Protein AF-A0A7W1ULN4-F1 (afdb_monomer)

Mean predicted aligned error: 7.23 Å

Secondary structure (DSSP, 8-state):
-----SHHHHHHHHHHHHHHHHHHHHHTT-HHHHHHHHHHHHHHHHHHHHHHHHHT---HHHHHHHHHHHHHHHHHHHHHHHHH-HHHHHHHHHHHHHHHHHHHHHHHHHHHHHSS------HHHHHHHHHHHHHHHHHHHHS---HHHHHHHHHHHHHHHHHHH-

Foldseek 3Di:
DPDPPDPLLVLLVVLVVLLVVLVVCLVVLPLQVSLVSLVVNVVSNVVSVVVCVVVVDDDPVSVVSSVVSVVSSVVVLVVSCCVNQVVVCVVCVVLVVVLVVLVVVLQVLCCVVPVDVDPLVDPLQVVLVVLVSVQSSCCSNVVDDDVVSVVVSSVSNVVSSVVSND

Nearest PDB structures (foldseek):
  7drk-assembly1_B  TM=6.913E-01  e=2.033E-03  Staphylococcus aureus subsp. aureus N315
  4o6m-assembly1_A  TM=5.499E-01  e=1.006E-01  Archaeoglobus fulgidus DSM 4304

Sequence (166 aa):
MPSLRSTADRLTALRLALLPVLWVLALLRLPVYLGIGVAIAGLTDMLDGYLARRSRQSTPFGSHFDSIADHLLSASMVIWLFWLRPHFFREQWPLLLLWAGIALSVLLVGWIKFRRFGDLHLYSAKAAAILGNLFGISLLIFGTYSPPVFYAVLAFCFVAAAETLI

Solvent-accessible surface area (backbone atoms only — not comparable to full-atom values): 9162 Å² total; per-residue (Å²): 130,91,74,83,79,40,76,42,44,55,50,46,50,45,46,56,61,44,47,61,55,44,50,50,31,53,74,70,68,35,43,45,64,30,21,52,50,51,50,52,48,52,53,50,49,57,50,31,60,51,50,37,68,75,62,76,57,75,50,78,66,46,58,53,55,41,53,51,46,50,53,51,51,55,54,47,50,55,53,48,42,53,70,79,41,44,65,62,47,70,75,42,43,71,60,53,48,52,49,52,53,49,56,50,49,50,53,50,50,38,42,71,76,59,77,38,93,58,81,72,82,46,69,52,46,54,51,31,51,51,51,50,50,54,50,50,33,45,36,37,48,68,70,55,80,56,68,72,58,52,52,53,51,50,51,47,38,50,53,25,52,52,66,72,71,109

Radius of gyration: 16.81 Å; Cα contacts (8 Å, |Δi|>4): 117; chains: 1; bounding box: 47×25×41 Å

pLDDT: mean 81.5, std 14.62, range [36.78, 96.38]

Structure (mmCIF, N/CA/C/O backbone):
data_AF-A0A7W1ULN4-F1
#
_entry.id   AF-A0A7W1ULN4-F1
#
loop_
_atom_site.group_PDB
_atom_site.id
_atom_site.type_symbol
_atom_site.label_atom_id
_atom_site.label_alt_id
_atom_site.label_comp_id
_atom_site.label_asym_id
_atom_site.label_entity_id
_atom_site.label_seq_id
_atom_site.pdbx_PDB_ins_code
_atom_site.Cartn_x
_atom_site.Cartn_y
_atom_site.Cartn_z
_atom_site.occupancy
_atom_site.B_iso_or_equiv
_atom_site.auth_seq_id
_atom_site.auth_comp_id
_atom_site.auth_asym_id
_atom_site.auth_atom_id
_atom_site.pdbx_PDB_model_num
ATOM 1 N N . MET A 1 1 ? -29.424 -13.889 12.994 1.00 36.78 1 MET A N 1
ATOM 2 C CA . MET A 1 1 ? -29.025 -13.440 11.641 1.00 36.78 1 MET A CA 1
ATOM 3 C C . MET A 1 1 ? -28.469 -12.028 11.776 1.00 36.78 1 MET A C 1
ATOM 5 O O . MET A 1 1 ? -29.249 -11.159 12.153 1.00 36.78 1 MET A O 1
ATOM 9 N N . PRO A 1 2 ? -27.157 -11.781 11.605 1.00 43.50 2 PRO A N 1
ATOM 10 C CA . PRO A 1 2 ? -26.623 -10.436 11.769 1.00 43.50 2 PRO A CA 1
ATOM 11 C C . PRO A 1 2 ? -27.064 -9.602 10.566 1.00 43.50 2 PRO A C 1
ATOM 13 O O . PRO A 1 2 ? -26.693 -9.872 9.428 1.00 43.50 2 PRO A O 1
ATOM 16 N N . SER A 1 3 ? -27.956 -8.646 10.808 1.00 42.03 3 SER A N 1
ATOM 17 C CA . SER A 1 3 ? -28.529 -7.802 9.768 1.00 42.03 3 SER A CA 1
ATOM 18 C C . SER A 1 3 ? -27.529 -6.721 9.353 1.00 42.03 3 SER A C 1
ATOM 20 O O . SER A 1 3 ? -27.211 -5.859 10.172 1.00 42.03 3 SER A O 1
ATOM 22 N N . LEU A 1 4 ? -27.090 -6.746 8.091 1.00 50.22 4 LEU A N 1
ATOM 23 C CA . LEU A 1 4 ? -26.360 -5.666 7.412 1.00 50.22 4 LEU A CA 1
ATOM 24 C C . LEU A 1 4 ? -27.250 -4.409 7.368 1.00 50.22 4 LEU A C 1
ATOM 26 O O . LEU A 1 4 ? -28.029 -4.231 6.433 1.00 50.22 4 LEU A O 1
ATOM 30 N N . ARG A 1 5 ? -27.234 -3.582 8.418 1.00 53.38 5 ARG A N 1
ATOM 31 C CA . ARG A 1 5 ? -28.126 -2.411 8.529 1.00 53.38 5 ARG A CA 1
ATOM 32 C C . ARG A 1 5 ? -27.434 -1.090 8.202 1.00 53.38 5 ARG A C 1
ATOM 34 O O . ARG A 1 5 ? -28.133 -0.162 7.804 1.00 53.38 5 ARG A O 1
ATOM 41 N N . SER A 1 6 ? -26.107 -0.990 8.303 1.00 60.91 6 SER A N 1
ATOM 42 C CA . SER A 1 6 ? -25.394 0.256 7.994 1.00 60.91 6 SER A CA 1
ATOM 43 C C . SER A 1 6 ? -24.874 0.292 6.548 1.00 60.91 6 SER A C 1
ATOM 45 O O . SER A 1 6 ? -24.661 -0.733 5.898 1.00 60.91 6 SER A O 1
ATOM 47 N N . THR A 1 7 ? -24.706 1.492 5.990 1.00 60.06 7 THR A N 1
ATOM 48 C CA . THR A 1 7 ? -24.043 1.695 4.688 1.00 60.06 7 THR A CA 1
ATOM 49 C C . THR A 1 7 ? -22.578 1.264 4.712 1.00 60.06 7 THR A C 1
ATOM 51 O O . THR A 1 7 ? -22.119 0.721 3.715 1.00 60.06 7 THR A O 1
ATOM 54 N N . ALA A 1 8 ? -21.900 1.416 5.854 1.00 59.62 8 ALA A N 1
ATOM 55 C CA . ALA A 1 8 ? -20.521 0.976 6.052 1.00 59.62 8 ALA A CA 1
ATOM 56 C C . ALA A 1 8 ? -20.388 -0.553 5.945 1.00 59.62 8 ALA A C 1
ATOM 58 O O . ALA A 1 8 ? -19.562 -1.041 5.187 1.00 59.62 8 ALA A O 1
ATOM 59 N N . ASP A 1 9 ? -21.288 -1.320 6.576 1.00 64.81 9 ASP A N 1
ATOM 60 C CA . ASP A 1 9 ? -21.234 -2.793 6.517 1.00 64.81 9 ASP A CA 1
ATOM 61 C C . ASP A 1 9 ? -21.353 -3.328 5.075 1.00 64.81 9 ASP A C 1
ATOM 63 O O . ASP A 1 9 ? -20.759 -4.347 4.722 1.00 64.81 9 ASP A O 1
ATOM 67 N N . ARG A 1 10 ? -22.123 -2.641 4.218 1.00 64.31 10 ARG A N 1
ATOM 68 C CA . ARG A 1 10 ? -22.297 -3.017 2.804 1.00 64.31 10 ARG A CA 1
ATOM 69 C C . ARG A 1 10 ? -21.056 -2.739 1.962 1.00 64.31 10 ARG A C 1
ATOM 71 O O . ARG A 1 10 ? -20.801 -3.473 1.011 1.00 64.31 10 ARG A O 1
ATOM 78 N N . LEU A 1 11 ? -20.295 -1.709 2.303 1.00 64.88 11 LEU A N 1
ATOM 79 C CA . LEU A 1 11 ? -19.107 -1.300 1.562 1.00 64.88 11 LEU A CA 1
ATOM 80 C C . LEU A 1 11 ? -17.851 -2.043 2.054 1.00 64.88 11 LEU A C 1
ATOM 82 O O . LEU A 1 11 ? -17.054 -2.483 1.224 1.00 64.88 11 LEU A O 1
ATOM 86 N N . THR A 1 12 ? -17.759 -2.391 3.343 1.00 68.12 12 THR A N 1
ATOM 87 C CA . THR A 1 12 ? -16.803 -3.400 3.838 1.00 68.12 12 THR A CA 1
ATOM 88 C C . THR A 1 12 ? -17.050 -4.768 3.184 1.00 68.12 12 THR A C 1
ATOM 90 O O . THR A 1 12 ? -16.113 -5.417 2.714 1.00 68.12 12 THR A O 1
ATOM 93 N N . ALA A 1 13 ? -18.313 -5.204 3.070 1.00 69.69 13 ALA A N 1
ATOM 94 C CA . ALA A 1 13 ? -18.659 -6.434 2.349 1.00 69.69 13 ALA A CA 1
ATOM 95 C C . ALA A 1 13 ? -18.291 -6.357 0.857 1.00 69.69 13 ALA A C 1
ATOM 97 O O . ALA A 1 13 ? -17.800 -7.337 0.294 1.00 69.69 13 ALA A O 1
ATOM 98 N N . LEU A 1 14 ? -18.464 -5.189 0.230 1.00 74.56 14 LEU A N 1
ATOM 99 C CA . LEU A 1 14 ? -18.006 -4.944 -1.136 1.00 74.56 14 LEU A CA 1
ATOM 100 C C . LEU A 1 14 ? -16.481 -5.062 -1.244 1.00 74.56 14 LEU A C 1
ATOM 102 O O . LEU A 1 14 ? -16.002 -5.684 -2.183 1.00 74.56 14 LEU A O 1
ATOM 106 N N . ARG A 1 15 ? -15.707 -4.536 -0.287 1.00 74.00 15 ARG A N 1
ATOM 107 C CA . ARG A 1 15 ? -14.237 -4.643 -0.279 1.00 74.00 15 ARG A CA 1
ATOM 108 C C . ARG A 1 15 ? -13.769 -6.090 -0.155 1.00 74.00 15 ARG A C 1
ATOM 110 O O . ARG A 1 15 ? -12.893 -6.520 -0.902 1.00 74.00 15 ARG A O 1
ATOM 117 N N . LEU A 1 16 ? -14.405 -6.859 0.726 1.00 77.31 16 LEU A N 1
ATOM 118 C CA . LEU A 1 16 ? -14.176 -8.300 0.845 1.00 77.31 16 LEU A CA 1
ATOM 119 C C . LEU A 1 16 ? -14.537 -9.048 -0.445 1.00 77.31 16 LEU A C 1
ATOM 121 O O . LEU A 1 16 ? -13.808 -9.955 -0.834 1.00 77.31 16 LEU A O 1
ATOM 125 N N . ALA A 1 17 ? -15.608 -8.653 -1.135 1.00 80.56 17 ALA A N 1
ATOM 126 C CA . ALA A 1 17 ? -15.985 -9.225 -2.428 1.00 80.56 17 ALA A CA 1
ATOM 127 C C . ALA A 1 17 ? -15.055 -8.789 -3.578 1.00 80.56 17 ALA A C 1
ATOM 129 O O . ALA A 1 17 ? -14.822 -9.559 -4.510 1.00 80.56 17 ALA A O 1
ATOM 130 N N . LEU A 1 18 ? -14.494 -7.578 -3.511 1.00 84.38 18 LEU A N 1
ATOM 131 C CA . LEU A 1 18 ? -13.514 -7.063 -4.468 1.00 84.38 18 LEU A CA 1
ATOM 132 C C . LEU A 1 18 ? -12.167 -7.770 -4.327 1.00 84.38 18 LEU A C 1
ATOM 134 O O . LEU A 1 18 ? -11.489 -7.973 -5.329 1.00 84.38 18 LEU A O 1
ATOM 138 N N . LEU A 1 19 ? -11.776 -8.181 -3.120 1.00 88.62 19 LEU A N 1
ATOM 139 C CA . LEU A 1 19 ? -10.468 -8.787 -2.872 1.00 88.62 19 LEU A CA 1
ATOM 140 C C . LEU A 1 19 ? -10.190 -10.028 -3.760 1.00 88.62 19 LEU A C 1
ATOM 142 O O . LEU A 1 19 ? -9.137 -10.047 -4.402 1.00 88.62 19 LEU A O 1
ATOM 146 N N . PRO A 1 20 ? -11.098 -11.019 -3.910 1.00 90.44 20 PRO A N 1
ATOM 147 C CA . PRO A 1 20 ? -10.947 -12.098 -4.891 1.00 90.44 20 PRO A CA 1
ATOM 148 C C . PRO A 1 20 ? -10.785 -11.611 -6.335 1.00 90.44 20 PRO A C 1
ATOM 150 O O . PRO A 1 20 ? -9.964 -12.150 -7.074 1.00 90.44 20 PRO A O 1
ATOM 153 N N . VAL A 1 21 ? -11.530 -10.579 -6.741 1.00 91.75 21 VAL A N 1
ATOM 154 C CA . VAL A 1 21 ? -11.434 -10.002 -8.093 1.00 91.75 21 VAL A CA 1
ATOM 155 C C . VAL A 1 21 ? -10.047 -9.398 -8.316 1.00 91.75 21 VAL A C 1
ATOM 157 O O . VAL A 1 21 ? -9.429 -9.643 -9.350 1.00 91.75 21 VAL A O 1
ATOM 160 N N . LEU A 1 22 ? -9.514 -8.673 -7.329 1.00 94.00 22 LEU A N 1
ATOM 161 C CA . LEU A 1 22 ? -8.153 -8.133 -7.371 1.00 94.00 22 LEU A CA 1
ATOM 162 C C . LEU A 1 22 ? -7.111 -9.256 -7.473 1.00 94.00 22 LEU A C 1
ATOM 164 O O . LEU A 1 22 ? -6.188 -9.170 -8.280 1.00 94.00 22 LEU A O 1
ATOM 168 N N . TRP A 1 23 ? -7.291 -10.355 -6.739 1.00 95.25 23 TRP A N 1
ATOM 169 C CA . TRP A 1 23 ? -6.434 -11.534 -6.875 1.00 95.25 23 TRP A CA 1
ATOM 170 C C . TRP A 1 23 ? -6.489 -12.149 -8.275 1.00 95.25 23 TRP A C 1
ATOM 172 O O . TRP A 1 23 ? -5.442 -12.493 -8.818 1.00 95.25 23 TRP A O 1
ATOM 182 N N . VAL A 1 24 ? -7.664 -12.233 -8.902 1.00 95.75 24 VAL A N 1
ATOM 183 C CA . VAL A 1 24 ? -7.782 -12.682 -10.299 1.00 95.75 24 VAL A CA 1
ATOM 184 C C . VAL A 1 24 ? -7.011 -11.750 -11.238 1.00 95.75 24 VAL A C 1
ATOM 186 O O . VAL A 1 24 ? -6.251 -12.234 -12.074 1.00 95.75 24 VAL A O 1
ATOM 189 N N . LEU A 1 25 ? -7.117 -10.427 -11.076 1.00 95.38 25 LEU A N 1
ATOM 190 C CA . LEU A 1 25 ? -6.332 -9.469 -11.871 1.00 95.38 25 LEU A CA 1
ATOM 191 C C . LEU A 1 25 ? -4.819 -9.652 -11.672 1.00 95.38 25 LEU A C 1
ATOM 193 O O . LEU A 1 25 ? -4.053 -9.568 -12.636 1.00 95.38 25 LEU A O 1
ATOM 197 N N . ALA A 1 26 ? -4.386 -9.939 -10.443 1.00 95.69 26 ALA A N 1
ATOM 198 C CA . ALA A 1 26 ? -2.992 -10.244 -10.142 1.00 95.69 26 ALA A CA 1
ATOM 199 C C . ALA A 1 26 ? -2.528 -11.543 -10.825 1.00 95.69 26 ALA A C 1
ATOM 201 O O . ALA A 1 26 ? -1.469 -11.554 -11.455 1.00 95.69 26 ALA A O 1
ATOM 202 N N . LEU A 1 27 ? -3.335 -12.611 -10.769 1.00 95.44 27 LEU A N 1
ATOM 203 C CA . LEU A 1 27 ? -3.064 -13.896 -11.431 1.00 95.44 27 LEU A CA 1
ATOM 204 C C . LEU A 1 27 ? -2.981 -13.751 -12.958 1.00 95.44 27 LEU A C 1
ATOM 206 O O . LEU A 1 27 ? -2.109 -14.348 -13.588 1.00 95.44 27 LEU A O 1
ATOM 210 N N . LEU A 1 28 ? -3.834 -12.908 -13.545 1.00 96.38 28 LEU A N 1
ATOM 211 C CA . LEU A 1 28 ? -3.815 -12.564 -14.971 1.00 96.38 28 LEU A CA 1
ATOM 212 C C . LEU A 1 28 ? -2.666 -11.613 -15.354 1.00 96.38 28 LEU A C 1
ATOM 214 O O . LEU A 1 28 ? -2.535 -11.253 -16.521 1.0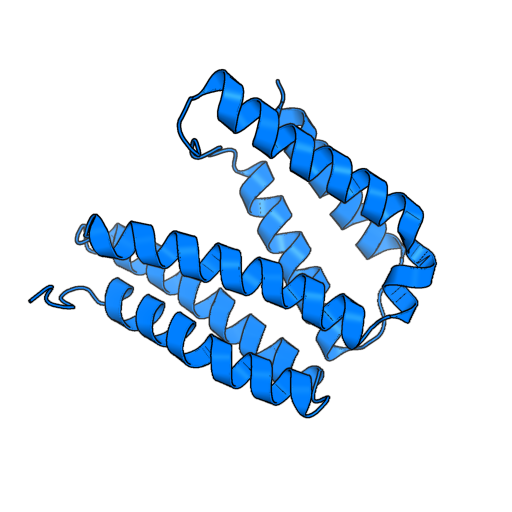0 96.38 28 LEU A O 1
ATOM 218 N N . ARG A 1 29 ? -1.826 -11.206 -14.392 1.00 94.75 29 ARG A N 1
ATOM 219 C CA . ARG A 1 29 ? -0.717 -10.256 -14.571 1.00 94.75 29 ARG A CA 1
ATOM 220 C C . ARG A 1 29 ? -1.157 -8.937 -15.205 1.00 94.75 29 ARG A C 1
ATOM 222 O O . ARG A 1 29 ? -0.490 -8.407 -16.092 1.00 94.75 29 ARG A O 1
ATOM 229 N N . LEU A 1 30 ? -2.254 -8.379 -14.697 1.00 95.62 30 LEU A N 1
ATOM 230 C CA . LEU A 1 30 ? -2.830 -7.098 -15.111 1.00 95.62 30 LEU A CA 1
ATOM 231 C C . LEU A 1 30 ? -2.573 -6.000 -14.052 1.00 95.62 30 LEU A C 1
ATOM 233 O O . LEU A 1 30 ? -3.511 -5.536 -13.402 1.00 95.62 30 LEU A O 1
ATOM 237 N N . PRO A 1 31 ? -1.314 -5.552 -13.852 1.00 94.56 31 PRO A N 1
ATOM 238 C CA . PRO A 1 31 ? -0.927 -4.705 -12.720 1.00 94.56 31 PRO A CA 1
ATOM 239 C C . PRO A 1 31 ? -1.555 -3.305 -12.744 1.00 94.56 31 PRO A C 1
ATOM 241 O O . PRO A 1 31 ? -1.813 -2.740 -11.687 1.00 94.56 31 PRO A O 1
ATOM 244 N N . VAL A 1 32 ? -1.842 -2.755 -13.930 1.00 95.38 32 VAL A N 1
ATOM 245 C CA . VAL A 1 32 ? -2.497 -1.442 -14.069 1.00 95.38 32 VAL A CA 1
ATOM 246 C C . VAL A 1 32 ? -3.931 -1.502 -13.545 1.00 95.38 32 VAL A C 1
ATOM 248 O O . VAL A 1 32 ? -4.309 -0.715 -12.681 1.00 95.38 32 VAL A O 1
ATOM 251 N N . TYR A 1 33 ? -4.712 -2.477 -14.018 1.00 95.44 33 TYR A N 1
ATOM 252 C CA . TYR A 1 33 ? -6.089 -2.691 -13.570 1.00 95.44 33 TYR A CA 1
ATOM 253 C C . TYR A 1 33 ? -6.150 -3.063 -12.0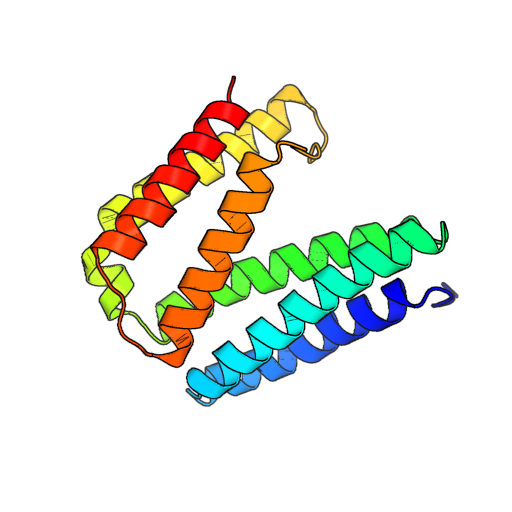89 1.00 95.44 33 TYR A C 1
ATOM 255 O O . TYR A 1 33 ? -7.032 -2.590 -11.377 1.00 95.44 33 TYR A O 1
ATOM 263 N N . LEU A 1 34 ? -5.182 -3.851 -11.614 1.00 95.38 34 LEU A N 1
ATOM 264 C CA . LEU A 1 34 ? -5.022 -4.146 -10.196 1.00 95.38 34 LEU A CA 1
ATOM 265 C C . LEU A 1 34 ? -4.803 -2.866 -9.381 1.00 95.38 34 LEU A C 1
ATOM 267 O O . LEU A 1 34 ? -5.524 -2.635 -8.418 1.00 95.38 34 LEU A O 1
ATOM 271 N N . GLY A 1 35 ? -3.859 -2.010 -9.784 1.00 94.00 35 GLY A N 1
ATOM 272 C CA . GLY A 1 35 ?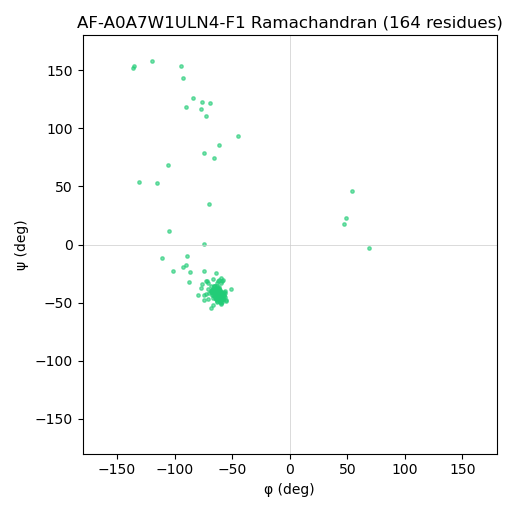 -3.580 -0.747 -9.099 1.00 94.00 35 GLY A CA 1
ATOM 273 C C . GLY A 1 35 ? -4.794 0.185 -9.054 1.00 94.00 35 GLY A C 1
ATOM 274 O O . GLY A 1 35 ? -5.100 0.736 -7.999 1.00 94.00 35 GLY A O 1
ATOM 275 N N . ILE A 1 36 ? -5.540 0.298 -10.159 1.00 94.00 36 ILE A N 1
ATOM 276 C CA . ILE A 1 36 ? -6.804 1.053 -10.211 1.00 94.00 36 ILE A CA 1
ATOM 277 C C . ILE A 1 36 ? -7.841 0.442 -9.260 1.00 94.00 36 ILE A C 1
ATOM 279 O O . ILE A 1 36 ? -8.475 1.163 -8.493 1.00 94.00 36 ILE A O 1
ATOM 283 N N . GLY A 1 37 ? -7.999 -0.883 -9.272 1.00 92.75 37 GLY A N 1
ATOM 284 C CA . GLY A 1 37 ? -8.936 -1.582 -8.395 1.00 92.75 37 GLY A CA 1
ATOM 285 C C . GLY A 1 37 ? -8.614 -1.386 -6.912 1.00 92.75 37 GLY A C 1
ATOM 286 O O . GLY A 1 37 ? -9.517 -1.132 -6.116 1.00 92.75 37 GLY A O 1
ATOM 287 N N . VAL A 1 38 ? -7.331 -1.421 -6.541 1.00 92.25 38 VAL A N 1
ATOM 288 C CA . VAL A 1 38 ? -6.890 -1.140 -5.168 1.00 92.25 38 VAL A CA 1
ATOM 289 C C . VAL A 1 38 ? -7.125 0.322 -4.792 1.00 92.25 38 VAL A C 1
ATOM 291 O O . VAL A 1 38 ? -7.577 0.595 -3.682 1.00 92.25 38 VAL A O 1
ATOM 294 N N . ALA A 1 39 ? -6.892 1.263 -5.711 1.00 91.69 39 ALA A N 1
ATOM 295 C CA . ALA A 1 39 ? -7.199 2.672 -5.481 1.00 91.69 39 ALA A CA 1
ATOM 296 C C . ALA A 1 39 ? -8.697 2.891 -5.215 1.00 91.69 39 ALA A C 1
ATOM 298 O O . ALA A 1 39 ? -9.057 3.573 -4.258 1.00 91.69 39 ALA A O 1
ATOM 299 N N . ILE A 1 40 ? -9.573 2.265 -6.006 1.00 89.38 40 ILE A N 1
ATOM 300 C CA . ILE A 1 40 ? -11.029 2.323 -5.804 1.00 89.38 40 ILE A CA 1
ATOM 301 C C . ILE A 1 40 ? -11.415 1.709 -4.452 1.00 89.38 40 ILE A C 1
ATOM 303 O O . ILE A 1 40 ? -12.213 2.297 -3.720 1.00 89.38 40 ILE A O 1
ATOM 307 N N . ALA A 1 41 ? -10.830 0.563 -4.090 1.00 86.38 41 ALA A N 1
ATOM 308 C CA . ALA A 1 41 ? -11.079 -0.084 -2.803 1.00 86.38 41 ALA A CA 1
ATOM 309 C C . ALA A 1 41 ? -10.686 0.818 -1.618 1.00 86.38 41 ALA A C 1
ATOM 311 O O . ALA A 1 41 ? -11.474 0.973 -0.687 1.00 86.38 41 ALA A O 1
ATOM 312 N N . GLY A 1 42 ? -9.518 1.467 -1.684 1.00 83.25 42 GLY A N 1
ATOM 313 C CA . GLY A 1 42 ? -9.055 2.404 -0.656 1.00 83.25 42 GLY A CA 1
ATOM 314 C C . GLY A 1 42 ? -9.886 3.689 -0.580 1.00 83.25 42 GLY A C 1
ATOM 315 O O . GLY A 1 42 ? -10.193 4.163 0.508 1.00 83.25 42 GLY A O 1
ATOM 316 N N . LEU A 1 43 ? -10.320 4.240 -1.718 1.00 83.25 43 LEU A N 1
ATOM 317 C CA . LEU A 1 43 ? -11.218 5.403 -1.730 1.00 83.25 43 LEU A CA 1
ATOM 318 C C . LEU A 1 43 ? -12.583 5.079 -1.115 1.00 83.25 43 LEU A C 1
ATOM 320 O O . LEU A 1 43 ? -13.154 5.910 -0.410 1.00 83.25 43 LEU A O 1
ATOM 324 N N . THR A 1 44 ? -13.088 3.870 -1.362 1.00 80.06 44 THR A N 1
ATOM 325 C CA . THR A 1 44 ? -14.354 3.403 -0.787 1.00 80.06 44 THR A CA 1
ATOM 326 C C . THR A 1 44 ? -14.262 3.325 0.740 1.00 80.06 44 THR A C 1
ATOM 328 O O . THR A 1 44 ? -15.169 3.799 1.416 1.00 80.06 44 THR A O 1
ATOM 331 N N . ASP A 1 45 ? -13.130 2.868 1.286 1.00 74.62 45 ASP A N 1
ATOM 332 C CA . ASP A 1 45 ? -12.880 2.863 2.736 1.00 74.62 45 ASP A CA 1
ATOM 333 C C . ASP A 1 45 ? -12.916 4.247 3.377 1.00 74.62 45 ASP A C 1
ATOM 335 O O . ASP A 1 45 ? -13.581 4.485 4.389 1.00 74.62 45 ASP A O 1
ATOM 339 N N . MET A 1 46 ? -12.240 5.205 2.750 1.00 72.56 46 MET A N 1
ATOM 340 C CA . MET A 1 46 ? -12.213 6.569 3.265 1.00 72.56 46 MET A CA 1
ATOM 341 C C . MET A 1 46 ? -13.620 7.181 3.299 1.00 72.56 46 MET A C 1
ATOM 343 O O . MET A 1 46 ? -13.960 7.910 4.239 1.00 72.56 46 MET A O 1
ATOM 347 N N . LEU A 1 47 ? -14.450 6.867 2.298 1.00 72.12 47 LEU A N 1
ATOM 348 C CA . LEU A 1 47 ? -15.849 7.286 2.245 1.00 72.12 47 LEU A CA 1
ATOM 349 C C . LEU A 1 47 ? -16.697 6.591 3.321 1.00 72.12 47 LEU A C 1
ATOM 351 O O . LEU A 1 47 ? -17.505 7.264 3.967 1.00 72.12 47 LEU A O 1
ATOM 355 N N . ASP A 1 48 ? -16.471 5.303 3.585 1.00 68.88 48 ASP A N 1
ATOM 356 C CA . ASP A 1 48 ? -17.130 4.549 4.661 1.00 68.88 48 ASP A CA 1
ATOM 357 C C . ASP A 1 48 ? -16.845 5.154 6.024 1.00 68.88 48 ASP A C 1
ATOM 359 O O . ASP A 1 48 ? -17.767 5.468 6.783 1.00 68.88 48 ASP A O 1
ATOM 363 N N . GLY A 1 49 ? -15.568 5.406 6.307 1.00 65.25 49 GLY A N 1
ATOM 364 C CA . GLY A 1 49 ? -15.127 6.025 7.547 1.00 65.25 49 GLY A CA 1
ATOM 365 C C . GLY A 1 49 ? -15.687 7.436 7.737 1.00 65.25 49 GLY A C 1
ATOM 366 O O . GLY A 1 49 ? -15.907 7.855 8.877 1.00 65.25 49 GLY A O 1
ATOM 367 N N . TYR A 1 50 ? -15.941 8.179 6.657 1.00 69.19 50 TYR A N 1
ATOM 368 C CA . TYR A 1 50 ? -16.590 9.490 6.714 1.00 69.19 50 TYR A CA 1
ATOM 369 C C . TYR A 1 50 ? -18.100 9.375 6.985 1.00 69.19 50 TYR A C 1
ATOM 371 O O . TYR A 1 50 ? -18.627 10.038 7.885 1.00 69.19 50 TYR A O 1
ATOM 379 N N . LEU A 1 51 ? -18.800 8.501 6.256 1.00 64.56 51 LEU A N 1
ATOM 380 C CA . LEU A 1 51 ? -20.244 8.296 6.399 1.00 64.56 51 LEU A CA 1
ATOM 381 C C . LEU A 1 51 ? -20.607 7.665 7.749 1.00 64.56 51 LEU A C 1
ATOM 383 O O . LEU A 1 51 ? -21.549 8.116 8.400 1.00 64.56 51 LEU A O 1
ATOM 387 N N . ALA A 1 52 ? -19.838 6.685 8.224 1.00 63.28 52 ALA A N 1
ATOM 388 C CA . ALA A 1 52 ? -20.048 6.040 9.519 1.00 63.28 52 ALA A CA 1
ATOM 389 C C . ALA A 1 52 ? -19.931 7.035 10.685 1.00 63.28 52 ALA A C 1
ATOM 391 O O . ALA A 1 52 ? -20.768 7.029 11.594 1.00 63.28 52 ALA A O 1
ATOM 392 N N . ARG A 1 53 ? -18.951 7.953 10.628 1.00 65.06 53 ARG A N 1
ATOM 393 C CA . ARG A 1 53 ? -18.784 9.028 11.624 1.00 65.06 53 ARG A CA 1
ATOM 394 C C . ARG A 1 53 ? -19.968 9.988 11.645 1.00 65.06 53 ARG A C 1
ATOM 396 O O . ARG A 1 53 ? -20.356 10.452 12.716 1.00 65.06 53 ARG A O 1
ATOM 403 N N . ARG A 1 54 ? -20.563 10.262 10.483 1.00 61.9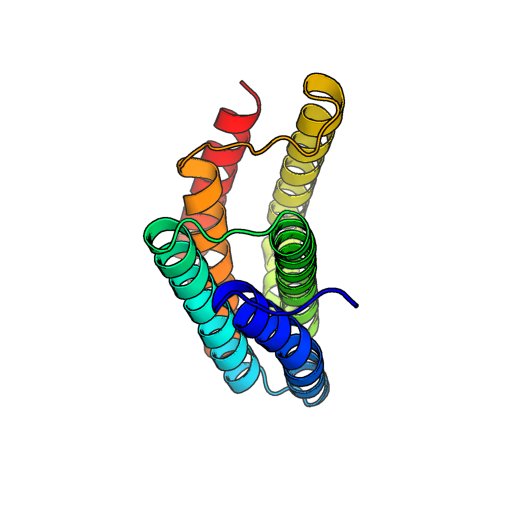4 54 ARG A N 1
ATOM 404 C CA . ARG A 1 54 ? -21.727 11.147 10.365 1.00 61.94 54 ARG A CA 1
ATOM 405 C C . ARG A 1 54 ? -23.025 10.476 10.820 1.00 61.94 54 ARG A C 1
ATOM 407 O O . ARG A 1 54 ? -23.874 11.148 11.399 1.00 61.94 54 ARG A O 1
ATOM 414 N N . SER A 1 55 ? -23.165 9.169 10.605 1.00 60.06 55 SER A N 1
ATOM 415 C CA . SER A 1 55 ? -24.408 8.435 10.875 1.00 60.06 55 SER A CA 1
ATOM 416 C C . SER A 1 55 ? -24.525 7.860 12.293 1.00 60.06 55 SER A C 1
ATOM 418 O O . SER A 1 55 ? -25.604 7.392 12.641 1.00 60.06 55 SER A O 1
ATOM 420 N N . ARG A 1 56 ? -23.460 7.869 13.120 1.00 60.03 56 ARG A N 1
ATOM 421 C CA . ARG A 1 56 ? -23.413 7.256 14.478 1.00 60.03 56 ARG A CA 1
ATOM 422 C C . ARG A 1 56 ? -23.935 5.806 14.546 1.00 60.03 56 ARG A C 1
ATOM 424 O O . ARG A 1 56 ? -24.347 5.341 15.603 1.00 60.03 56 ARG A O 1
ATOM 431 N N . GLN A 1 57 ? -23.924 5.090 13.425 1.00 55.81 57 GLN A N 1
ATOM 432 C CA . GLN A 1 57 ? -24.435 3.724 13.291 1.00 55.81 57 GLN A CA 1
ATOM 433 C C . GLN A 1 57 ? -23.292 2.759 12.956 1.00 55.81 57 GLN A C 1
ATOM 435 O O . GLN A 1 57 ? -23.353 2.036 11.964 1.00 55.81 57 GLN A O 1
ATOM 440 N N . SER A 1 58 ? -22.227 2.763 13.759 1.00 57.94 58 SER A N 1
ATOM 441 C CA . SER A 1 58 ? -21.207 1.715 13.695 1.00 57.94 58 SER A CA 1
ATOM 442 C C . SER A 1 58 ? -21.655 0.524 14.540 1.00 57.94 58 SER A C 1
ATOM 444 O O . SER A 1 58 ? -21.994 0.669 15.716 1.00 57.94 58 SER A O 1
ATOM 446 N N . THR A 1 59 ? -21.688 -0.668 13.943 1.00 63.50 59 THR A N 1
ATOM 447 C CA . THR A 1 59 ? -21.918 -1.902 14.702 1.00 63.50 59 THR A CA 1
ATOM 448 C C . THR A 1 59 ? -20.570 -2.506 15.119 1.00 63.50 59 THR A C 1
ATOM 450 O O . THR A 1 59 ? -19.626 -2.461 14.330 1.00 63.50 59 THR A O 1
ATOM 453 N N . PRO A 1 60 ? -20.450 -3.110 16.319 1.00 62.94 60 PRO A N 1
ATOM 454 C CA . PRO A 1 60 ? -19.202 -3.748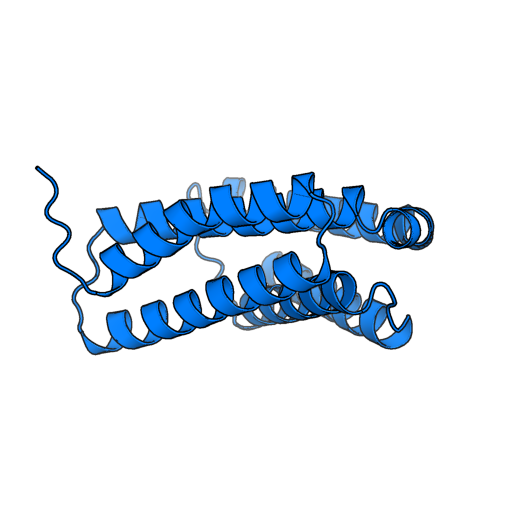 16.762 1.00 62.94 60 PRO A CA 1
ATOM 455 C C . PRO A 1 60 ? -18.741 -4.890 15.843 1.00 62.94 60 PRO A C 1
ATOM 457 O O . PRO A 1 60 ? -17.551 -5.171 15.722 1.00 62.94 60 PRO A O 1
ATOM 460 N N . PHE A 1 61 ? -19.700 -5.555 15.192 1.00 60.50 61 PHE A N 1
ATOM 461 C CA . PHE A 1 61 ? -19.441 -6.632 14.243 1.00 60.50 61 PHE A CA 1
ATOM 462 C C . PHE A 1 61 ? -18.824 -6.095 12.945 1.00 60.50 61 PHE A C 1
ATOM 464 O O . PHE A 1 61 ? -17.796 -6.606 12.509 1.00 60.50 61 PHE A O 1
ATOM 471 N N . GLY A 1 62 ? -19.392 -5.025 12.378 1.00 63.53 62 GLY A N 1
ATOM 472 C CA . GLY A 1 62 ? -18.866 -4.370 11.179 1.00 63.53 62 GLY A CA 1
ATOM 473 C C . GLY A 1 62 ? -17.429 -3.883 11.351 1.00 63.53 62 GLY A C 1
ATOM 474 O O . GLY A 1 62 ? -16.579 -4.197 10.526 1.00 63.53 62 GLY A O 1
ATOM 475 N N . SER A 1 63 ? -17.116 -3.228 12.475 1.00 65.19 63 SER A N 1
ATOM 476 C CA . SER A 1 63 ? -15.761 -2.714 12.740 1.00 65.19 63 SER A CA 1
ATOM 477 C C . SER A 1 63 ? -14.684 -3.800 12.828 1.00 65.19 63 SER A C 1
ATOM 479 O O . SER A 1 63 ? -13.532 -3.558 12.480 1.00 65.19 63 SER A O 1
ATOM 481 N N . HIS A 1 64 ? -15.031 -5.005 13.292 1.00 67.69 64 HIS A N 1
ATOM 482 C CA . HIS A 1 64 ? -14.071 -6.110 13.345 1.00 67.69 64 HIS A CA 1
ATOM 483 C C . HIS A 1 64 ? -13.775 -6.669 11.946 1.00 67.69 64 HIS A C 1
ATOM 485 O O . HIS A 1 64 ? -12.619 -6.914 11.608 1.00 67.69 64 HIS A O 1
ATOM 491 N N . PHE A 1 65 ? -14.813 -6.829 11.119 1.00 68.88 65 PHE A N 1
ATOM 492 C CA . PHE A 1 65 ? -14.669 -7.272 9.730 1.00 68.88 65 PHE A CA 1
ATOM 493 C C . PHE A 1 65 ? -13.923 -6.260 8.861 1.00 68.88 65 PHE A C 1
ATOM 495 O O . PHE A 1 65 ? -13.140 -6.663 8.005 1.00 68.88 65 PHE A O 1
ATOM 502 N N . ASP A 1 66 ? -14.132 -4.971 9.112 1.00 70.75 66 ASP A N 1
ATOM 503 C CA . ASP A 1 66 ? -13.434 -3.872 8.446 1.00 70.75 66 ASP A CA 1
ATOM 504 C C . ASP A 1 66 ? -11.924 -3.944 8.690 1.00 70.75 66 ASP A C 1
ATOM 506 O O . ASP A 1 66 ? -11.135 -4.036 7.750 1.00 70.75 66 ASP A O 1
ATOM 510 N N . SER A 1 67 ? -11.531 -4.100 9.958 1.00 72.38 67 SER A N 1
ATOM 511 C CA . SER A 1 67 ? -10.129 -4.297 10.323 1.00 72.38 67 SER A CA 1
ATOM 512 C C . SER A 1 67 ? -9.517 -5.521 9.629 1.00 72.38 67 SER A C 1
ATOM 514 O O . SER A 1 67 ? -8.411 -5.438 9.098 1.00 72.38 67 SER A O 1
ATOM 516 N N . ILE A 1 68 ? -10.227 -6.654 9.562 1.00 76.81 68 ILE A N 1
ATOM 517 C CA . ILE A 1 68 ? -9.736 -7.851 8.857 1.00 76.81 68 ILE A CA 1
ATOM 518 C C . ILE A 1 68 ? -9.556 -7.576 7.359 1.00 76.81 68 ILE A C 1
ATOM 520 O O . ILE A 1 68 ? -8.524 -7.942 6.791 1.00 76.81 68 ILE A O 1
ATOM 524 N N . ALA A 1 69 ? -10.535 -6.936 6.717 1.00 79.38 69 ALA A N 1
ATOM 525 C CA . ALA A 1 69 ? -10.485 -6.617 5.294 1.00 79.38 69 ALA A CA 1
ATOM 526 C C . ALA A 1 69 ? -9.281 -5.722 4.956 1.00 79.38 69 ALA A C 1
ATOM 528 O O . ALA A 1 69 ? -8.587 -5.978 3.969 1.00 79.38 69 ALA A O 1
ATOM 529 N N . ASP A 1 70 ? -8.977 -4.741 5.805 1.00 78.25 70 ASP A N 1
ATOM 530 C CA . ASP A 1 70 ? -7.838 -3.837 5.628 1.00 78.25 70 ASP A CA 1
ATOM 531 C C . ASP A 1 70 ? -6.490 -4.531 5.765 1.00 78.25 70 ASP A C 1
ATOM 533 O O . ASP A 1 70 ? -5.586 -4.313 4.949 1.00 78.25 70 ASP A O 1
ATOM 537 N N . HIS A 1 71 ? -6.350 -5.407 6.762 1.00 81.56 71 HIS A N 1
ATOM 538 C CA . HIS A 1 71 ? -5.132 -6.196 6.932 1.00 81.56 71 HIS A CA 1
ATOM 539 C C . HIS A 1 71 ? -4.927 -7.144 5.746 1.00 81.56 71 HIS A C 1
ATOM 541 O O . HIS A 1 71 ? -3.811 -7.260 5.238 1.00 81.56 71 HIS A O 1
ATOM 547 N N . LEU A 1 72 ? -5.998 -7.779 5.257 1.00 87.12 72 LEU A N 1
ATOM 548 C CA . LEU A 1 72 ? -5.940 -8.655 4.087 1.00 87.12 72 LEU A CA 1
ATOM 549 C C . LEU A 1 72 ? -5.564 -7.895 2.814 1.00 87.12 72 LEU A C 1
ATOM 551 O O . LEU A 1 72 ? -4.727 -8.379 2.050 1.00 87.12 72 LEU A O 1
ATOM 555 N N . LEU A 1 73 ? -6.146 -6.718 2.579 1.00 88.50 73 LEU A N 1
ATOM 556 C CA . LEU A 1 73 ? -5.828 -5.898 1.411 1.00 88.50 73 LEU A CA 1
ATOM 557 C C . LEU A 1 73 ? -4.378 -5.402 1.465 1.00 88.50 73 LEU A C 1
ATOM 559 O O . LEU A 1 73 ? -3.657 -5.518 0.475 1.00 88.50 73 LEU A O 1
ATOM 563 N N . SER A 1 74 ? -3.930 -4.925 2.628 1.00 86.81 74 SER A N 1
ATOM 564 C CA . SER A 1 74 ? -2.556 -4.449 2.834 1.00 86.81 74 SER A CA 1
ATOM 565 C C . SER A 1 74 ? -1.531 -5.572 2.654 1.00 86.81 74 SER A C 1
ATOM 567 O O . SER A 1 74 ? -0.530 -5.396 1.960 1.00 86.81 74 SER A O 1
ATOM 569 N N . ALA A 1 75 ? -1.795 -6.762 3.204 1.00 89.81 75 ALA A N 1
ATOM 570 C CA . ALA A 1 75 ? -0.942 -7.932 2.999 1.00 89.81 75 ALA A CA 1
ATOM 571 C C . ALA A 1 75 ? -0.924 -8.375 1.526 1.00 89.81 75 ALA A C 1
ATOM 573 O O . ALA A 1 75 ? 0.141 -8.643 0.967 1.00 89.81 75 ALA A O 1
ATOM 574 N N . SER A 1 76 ? -2.092 -8.397 0.875 1.00 93.62 76 SER A N 1
ATOM 575 C CA . SER A 1 76 ? -2.208 -8.751 -0.544 1.00 93.62 76 SER A CA 1
ATOM 576 C C . SER A 1 76 ? -1.432 -7.777 -1.432 1.00 93.62 76 SER A C 1
ATOM 578 O O . SER A 1 76 ? -0.726 -8.220 -2.333 1.00 93.62 76 SER A O 1
ATOM 580 N N . MET A 1 77 ? -1.470 -6.473 -1.133 1.00 93.44 77 MET A N 1
ATOM 581 C CA . MET A 1 77 ? -0.702 -5.447 -1.845 1.00 93.44 77 MET A CA 1
ATOM 582 C C . MET A 1 77 ? 0.798 -5.754 -1.859 1.00 93.44 77 MET A C 1
ATOM 584 O O . MET A 1 77 ? 1.425 -5.723 -2.919 1.00 93.44 77 MET A O 1
ATOM 588 N N . VAL A 1 78 ? 1.377 -6.091 -0.702 1.00 92.56 78 VAL A N 1
ATOM 589 C CA . VAL A 1 78 ? 2.803 -6.440 -0.601 1.00 92.56 78 VAL A CA 1
ATOM 590 C C . VAL A 1 78 ? 3.121 -7.675 -1.445 1.00 92.56 78 VAL A C 1
ATOM 592 O O . VAL A 1 78 ? 4.114 -7.675 -2.175 1.00 92.56 78 VAL A O 1
ATOM 595 N N . ILE A 1 79 ? 2.264 -8.701 -1.409 1.00 95.12 79 ILE A N 1
ATOM 596 C CA . ILE A 1 79 ? 2.448 -9.927 -2.201 1.00 95.12 79 ILE A CA 1
ATOM 597 C C . ILE A 1 79 ? 2.374 -9.630 -3.703 1.00 95.12 79 ILE A C 1
ATOM 599 O O . ILE A 1 79 ? 3.230 -10.078 -4.469 1.00 95.12 79 ILE A O 1
ATOM 603 N N . TRP A 1 80 ? 1.383 -8.853 -4.142 1.00 96.00 80 TRP A N 1
ATOM 604 C CA . TRP A 1 80 ? 1.233 -8.479 -5.546 1.00 96.00 80 TRP A CA 1
ATOM 605 C C . TRP A 1 80 ? 2.417 -7.660 -6.044 1.00 96.00 80 TRP A C 1
ATOM 607 O O . TRP A 1 80 ? 2.917 -7.921 -7.136 1.00 96.00 80 TRP A O 1
ATOM 617 N N . LEU A 1 81 ? 2.905 -6.709 -5.247 1.00 94.94 81 LEU A N 1
A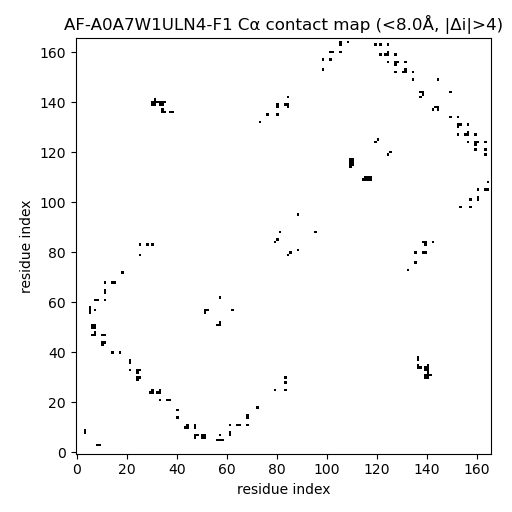TOM 618 C CA . LEU A 1 81 ? 4.100 -5.934 -5.569 1.00 94.94 81 LEU A CA 1
ATOM 619 C C . LEU A 1 81 ? 5.336 -6.832 -5.672 1.00 94.94 81 LEU A C 1
ATOM 621 O O . LEU A 1 81 ? 6.078 -6.725 -6.647 1.00 94.94 81 LEU A O 1
ATOM 625 N N . PHE A 1 82 ? 5.535 -7.750 -4.724 1.00 94.50 82 PHE A N 1
ATOM 626 C CA . PHE A 1 82 ? 6.651 -8.697 -4.761 1.00 94.50 82 PHE A CA 1
ATOM 627 C C . PHE A 1 82 ? 6.628 -9.550 -6.033 1.00 94.50 82 PHE A C 1
ATOM 629 O O . PHE A 1 82 ? 7.659 -9.756 -6.676 1.00 94.50 82 PHE A O 1
ATOM 636 N N . TRP A 1 83 ? 5.440 -10.003 -6.435 1.00 94.81 83 TRP A N 1
ATOM 637 C CA . TRP A 1 83 ? 5.285 -10.886 -7.583 1.00 94.81 83 TRP A CA 1
ATOM 638 C C . TRP A 1 83 ? 5.331 -10.161 -8.936 1.00 94.81 83 TRP A C 1
ATOM 640 O O . TRP A 1 83 ? 5.976 -10.636 -9.871 1.00 94.81 83 TRP A O 1
ATOM 650 N N . LEU A 1 84 ? 4.664 -9.010 -9.057 1.00 95.06 84 LEU A N 1
ATOM 651 C CA . LEU A 1 84 ? 4.501 -8.272 -10.317 1.00 95.06 84 LEU A CA 1
ATOM 652 C C . LEU A 1 84 ? 5.587 -7.214 -10.545 1.00 95.06 84 LEU A C 1
ATOM 654 O O . LEU A 1 84 ? 5.772 -6.764 -11.680 1.00 95.06 84 LEU A O 1
ATOM 658 N N . ARG A 1 85 ? 6.294 -6.791 -9.491 1.00 94.12 85 ARG A N 1
ATOM 659 C CA . ARG A 1 85 ? 7.380 -5.796 -9.526 1.00 94.12 85 ARG A CA 1
ATOM 660 C C . ARG A 1 85 ? 8.625 -6.292 -8.771 1.00 94.12 85 ARG A C 1
ATOM 662 O O . ARG A 1 85 ? 9.159 -5.571 -7.929 1.00 94.12 85 ARG A O 1
ATOM 669 N N . PRO A 1 86 ? 9.164 -7.484 -9.097 1.00 93.38 86 PRO A N 1
ATOM 670 C CA . PRO A 1 86 ? 10.280 -8.074 -8.353 1.00 93.38 86 PRO A CA 1
ATOM 671 C C . PRO A 1 86 ? 11.570 -7.244 -8.432 1.00 93.38 86 PRO A C 1
ATOM 673 O O . PRO A 1 86 ? 12.406 -7.332 -7.539 1.00 93.38 86 PRO A O 1
ATOM 676 N N . HIS A 1 87 ? 11.738 -6.432 -9.481 1.00 92.25 87 HIS A N 1
ATOM 677 C CA . HIS A 1 87 ? 12.897 -5.552 -9.647 1.00 92.25 87 HIS A CA 1
ATOM 678 C C . HIS A 1 87 ? 13.056 -4.575 -8.476 1.00 92.25 87 HIS A C 1
ATOM 680 O O . HIS A 1 87 ? 14.131 -4.495 -7.894 1.00 92.25 87 HIS A O 1
ATOM 686 N N . PHE A 1 88 ? 11.967 -3.915 -8.069 1.00 93.62 88 PHE A N 1
ATOM 687 C CA . PHE A 1 88 ? 11.960 -2.992 -6.932 1.00 93.62 88 PHE A CA 1
ATOM 688 C C . PHE A 1 88 ? 12.436 -3.675 -5.640 1.00 93.62 88 PHE A C 1
ATOM 690 O O . PHE A 1 88 ? 13.279 -3.140 -4.923 1.00 93.62 88 PHE A O 1
ATOM 697 N N . PHE A 1 89 ? 11.952 -4.894 -5.376 1.00 93.19 89 PHE A N 1
ATOM 698 C CA . PHE A 1 89 ? 12.360 -5.650 -4.191 1.00 93.19 89 PHE A CA 1
ATOM 699 C C . PHE A 1 89 ? 13.819 -6.072 -4.256 1.00 93.19 89 PHE A C 1
ATOM 701 O O . PHE A 1 89 ? 14.493 -6.012 -3.239 1.00 93.19 89 PHE A O 1
ATOM 708 N N . ARG A 1 90 ? 14.328 -6.472 -5.427 1.00 92.12 90 ARG A N 1
ATOM 709 C CA . ARG A 1 90 ? 15.742 -6.846 -5.583 1.00 92.12 90 ARG A CA 1
ATOM 710 C C . ARG A 1 90 ? 16.685 -5.674 -5.353 1.00 92.12 90 ARG A C 1
ATOM 712 O O . ARG A 1 90 ? 17.757 -5.880 -4.804 1.00 92.12 90 ARG A O 1
ATOM 719 N N . GLU A 1 91 ? 16.299 -4.471 -5.757 1.00 93.38 91 GLU A N 1
ATOM 720 C CA . GLU A 1 91 ? 17.117 -3.274 -5.545 1.00 93.38 91 GLU A CA 1
ATOM 721 C C . GLU A 1 91 ? 17.088 -2.805 -4.090 1.00 93.38 91 GLU A C 1
ATOM 723 O O . GLU A 1 91 ? 18.124 -2.467 -3.527 1.00 93.38 91 GLU A O 1
ATOM 728 N N . GLN A 1 92 ? 15.907 -2.802 -3.467 1.00 94.25 92 GLN A N 1
ATOM 729 C CA . GLN A 1 92 ? 15.690 -2.171 -2.161 1.00 94.25 92 GLN A CA 1
ATOM 730 C C . GLN A 1 92 ? 15.585 -3.176 -1.002 1.00 94.25 92 GLN A C 1
ATOM 732 O O . GLN A 1 92 ? 15.202 -2.794 0.106 1.00 94.25 92 GLN A O 1
ATOM 737 N N . TRP A 1 93 ? 15.931 -4.453 -1.216 1.00 93.69 93 TRP A N 1
ATOM 738 C CA . TRP A 1 93 ? 15.758 -5.523 -0.222 1.00 93.69 93 TRP A CA 1
ATOM 739 C C . TRP A 1 93 ? 16.328 -5.211 1.177 1.00 93.69 93 TRP A C 1
ATOM 741 O O . TRP A 1 93 ? 15.638 -5.545 2.142 1.00 93.69 93 TRP A O 1
ATOM 751 N N . PRO A 1 94 ? 17.491 -4.537 1.359 1.00 94.62 94 PRO A N 1
ATOM 752 C CA . PRO A 1 94 ? 18.012 -4.274 2.701 1.00 94.62 94 PRO A CA 1
ATOM 753 C C . PRO A 1 94 ? 17.132 -3.278 3.462 1.00 94.62 94 PRO A C 1
ATOM 755 O O . PRO A 1 94 ? 16.846 -3.464 4.643 1.00 94.62 94 PRO A O 1
ATOM 758 N N . LEU A 1 95 ? 16.656 -2.239 2.771 1.00 93.56 95 LEU A N 1
ATOM 759 C CA . LEU A 1 95 ? 15.793 -1.208 3.347 1.00 93.56 95 LEU A CA 1
ATOM 760 C C . LEU A 1 95 ? 14.392 -1.743 3.637 1.00 93.56 95 LEU A C 1
ATOM 762 O O . LEU A 1 95 ? 13.810 -1.418 4.669 1.00 93.56 95 LEU A O 1
ATOM 766 N N . LEU A 1 96 ? 13.867 -2.596 2.756 1.00 92.25 96 LEU A N 1
ATOM 767 C CA . LEU A 1 96 ? 12.581 -3.258 2.963 1.00 92.25 96 LEU A CA 1
ATOM 768 C C . LEU A 1 96 ? 12.634 -4.244 4.136 1.00 92.25 96 LEU A C 1
ATOM 770 O O . LEU A 1 96 ? 11.683 -4.301 4.910 1.00 92.25 96 LEU A O 1
ATOM 774 N N . LEU A 1 97 ? 13.740 -4.977 4.312 1.00 93.00 97 LEU A N 1
ATOM 775 C CA . LEU A 1 97 ? 13.941 -5.838 5.483 1.00 93.00 97 LEU A CA 1
ATOM 776 C C . LEU A 1 97 ? 14.052 -5.032 6.776 1.00 93.00 97 LEU A C 1
ATOM 778 O O . LEU A 1 97 ? 13.433 -5.402 7.772 1.00 93.00 97 LEU A O 1
ATOM 782 N N . LEU A 1 98 ? 14.801 -3.926 6.762 1.00 92.88 98 LEU A N 1
ATOM 783 C CA . LEU A 1 98 ? 14.887 -3.025 7.909 1.00 92.88 98 LEU A CA 1
ATOM 784 C C . LEU A 1 98 ? 13.500 -2.488 8.284 1.00 92.88 98 LEU A C 1
ATOM 786 O O . LEU A 1 98 ? 13.106 -2.549 9.447 1.00 92.88 98 LEU A O 1
ATOM 790 N N . TRP A 1 99 ? 12.737 -2.020 7.295 1.00 90.62 99 TRP A N 1
ATOM 791 C CA . TRP A 1 99 ? 11.366 -1.564 7.495 1.00 90.62 99 TRP A CA 1
ATOM 792 C C . TRP A 1 99 ? 10.462 -2.661 8.058 1.00 90.62 99 TRP A C 1
ATOM 794 O O . TRP A 1 99 ? 9.768 -2.426 9.043 1.00 90.62 99 TRP A O 1
ATOM 804 N N . ALA A 1 100 ? 10.507 -3.870 7.494 1.00 89.19 100 ALA A N 1
ATOM 805 C CA . ALA A 1 100 ? 9.733 -5.003 7.989 1.00 89.19 100 ALA A CA 1
ATOM 806 C C . ALA A 1 100 ? 10.085 -5.344 9.446 1.00 89.19 100 ALA A C 1
ATOM 808 O O . ALA A 1 100 ? 9.188 -5.589 10.250 1.00 89.19 100 ALA A O 1
ATOM 809 N N . GLY A 1 101 ? 11.370 -5.301 9.812 1.00 90.06 101 GLY A N 1
ATOM 810 C CA . GLY A 1 101 ? 11.824 -5.505 11.188 1.00 90.06 101 GLY A CA 1
ATOM 811 C C . GLY A 1 101 ? 11.269 -4.461 12.160 1.00 90.06 101 GLY A C 1
ATOM 812 O O . GLY A 1 101 ? 10.813 -4.817 13.246 1.00 90.06 101 GLY A O 1
ATOM 813 N N . ILE A 1 102 ? 11.242 -3.187 11.759 1.00 87.38 102 ILE A N 1
ATOM 814 C CA . ILE A 1 102 ? 10.668 -2.105 12.574 1.00 87.38 102 ILE A CA 1
ATOM 815 C C . ILE A 1 102 ? 9.142 -2.213 12.658 1.00 87.38 102 ILE A C 1
ATOM 817 O O . ILE A 1 102 ? 8.574 -2.077 13.737 1.00 87.38 102 ILE A O 1
ATOM 821 N N . ALA A 1 103 ? 8.459 -2.523 11.558 1.00 83.81 103 ALA A N 1
ATOM 822 C CA . ALA A 1 103 ? 7.018 -2.753 11.584 1.00 83.81 103 ALA A CA 1
ATOM 823 C C . ALA A 1 103 ? 6.652 -3.908 12.537 1.00 83.81 103 ALA A C 1
ATOM 825 O O . ALA A 1 103 ? 5.722 -3.787 13.334 1.00 83.81 103 ALA A O 1
ATOM 826 N N . LEU A 1 104 ? 7.423 -5.002 12.520 1.00 85.31 104 LEU A N 1
ATOM 827 C CA . LEU A 1 104 ? 7.252 -6.118 13.453 1.00 85.31 104 LEU A CA 1
ATOM 828 C C . LEU A 1 104 ? 7.522 -5.708 14.905 1.00 85.31 104 LEU A C 1
ATOM 830 O O . LEU A 1 104 ? 6.770 -6.115 15.789 1.00 85.31 104 LEU A O 1
ATOM 834 N N . SER A 1 105 ? 8.550 -4.899 15.172 1.00 84.38 105 SER A N 1
ATOM 835 C CA . SER A 1 105 ? 8.837 -4.444 16.537 1.00 84.38 105 SER A CA 1
ATOM 836 C C . SER A 1 105 ? 7.726 -3.550 17.091 1.00 84.38 105 SER A C 1
ATOM 838 O O . SER A 1 105 ? 7.329 -3.734 18.240 1.00 84.38 105 SER A O 1
ATOM 840 N N . VAL A 1 106 ? 7.148 -2.664 16.272 1.00 81.81 106 VAL A N 1
ATOM 841 C CA . VAL A 1 106 ? 5.975 -1.850 16.637 1.00 81.81 106 VAL A CA 1
ATOM 842 C C . VAL A 1 106 ? 4.784 -2.738 17.001 1.00 81.81 106 VAL A C 1
ATOM 844 O O . VAL A 1 106 ? 4.151 -2.520 18.035 1.00 81.81 106 VAL A O 1
ATOM 847 N N . LEU A 1 107 ? 4.503 -3.775 16.205 1.00 79.19 107 LEU A N 1
ATOM 848 C CA . LEU A 1 107 ? 3.427 -4.727 16.501 1.00 79.19 107 LEU A CA 1
ATOM 849 C C . LEU A 1 107 ? 3.683 -5.498 17.806 1.00 79.19 107 LEU A C 1
ATOM 851 O O . LEU A 1 107 ? 2.769 -5.649 18.618 1.00 79.19 107 LEU A O 1
ATOM 855 N N . LEU A 1 108 ? 4.920 -5.948 18.038 1.00 81.44 108 LEU A N 1
ATOM 856 C CA . LEU A 1 108 ? 5.313 -6.655 19.260 1.00 81.44 108 LEU A CA 1
ATOM 857 C C . LEU A 1 108 ? 5.187 -5.767 20.502 1.00 81.44 108 LEU A C 1
ATOM 859 O O . LEU A 1 108 ? 4.600 -6.188 21.498 1.00 81.44 108 LEU A O 1
ATOM 863 N N . VAL A 1 109 ? 5.692 -4.532 20.449 1.00 80.38 109 VAL A N 1
ATOM 864 C CA . VAL A 1 109 ? 5.582 -3.564 21.551 1.00 80.38 109 VAL A CA 1
ATOM 865 C C . VAL A 1 109 ? 4.120 -3.220 21.815 1.00 80.38 109 VAL A C 1
ATOM 867 O O . VAL A 1 109 ? 3.699 -3.223 22.972 1.00 80.38 109 VAL A O 1
ATOM 870 N N . GLY A 1 110 ? 3.325 -3.003 20.763 1.00 73.56 110 GLY A N 1
ATOM 871 C CA . GLY A 1 110 ? 1.884 -2.787 20.876 1.00 73.56 110 GLY A CA 1
ATOM 872 C C . GLY A 1 110 ? 1.181 -3.943 21.594 1.00 73.56 110 GLY A C 1
ATOM 873 O O . GLY A 1 110 ? 0.404 -3.721 22.525 1.00 73.56 110 GLY A O 1
ATOM 874 N N . TRP A 1 111 ? 1.519 -5.184 21.232 1.00 72.38 111 TRP A N 1
ATOM 875 C CA . TRP A 1 111 ? 0.965 -6.383 21.857 1.00 72.38 111 TRP A CA 1
ATOM 876 C C . TRP A 1 111 ? 1.362 -6.524 23.337 1.00 72.38 111 TRP A C 1
ATOM 878 O O . TRP A 1 111 ? 0.495 -6.761 24.182 1.00 72.38 111 TRP A O 1
ATOM 888 N N . ILE A 1 112 ? 2.643 -6.317 23.670 1.00 78.00 112 ILE A N 1
ATOM 889 C CA . ILE A 1 112 ? 3.170 -6.428 25.043 1.00 78.00 112 ILE A CA 1
ATOM 890 C C . ILE A 1 112 ? 2.603 -5.327 25.952 1.00 78.00 112 ILE A C 1
ATOM 892 O O . ILE A 1 112 ? 2.176 -5.619 27.071 1.00 78.00 112 ILE A O 1
ATOM 896 N N . LYS A 1 113 ? 2.591 -4.069 25.487 1.00 69.88 113 LYS A N 1
ATOM 897 C CA . LYS A 1 113 ? 2.256 -2.885 26.300 1.00 69.88 113 LYS A CA 1
ATOM 898 C C . LYS A 1 113 ? 0.751 -2.736 26.524 1.00 69.88 113 LYS A C 1
ATOM 900 O O . LYS A 1 113 ? 0.343 -2.358 27.618 1.00 69.88 113 LYS A O 1
ATOM 905 N N . PHE A 1 114 ? -0.081 -3.059 25.530 1.00 65.94 114 PHE A N 1
ATOM 906 C CA . PHE A 1 114 ? -1.520 -2.770 25.588 1.00 65.94 114 PHE A CA 1
ATOM 907 C C . PHE A 1 114 ? -2.419 -4.009 25.711 1.00 65.94 114 PHE A C 1
ATOM 909 O O . PHE A 1 114 ? -3.609 -3.849 25.987 1.00 65.94 114 PHE A O 1
ATOM 916 N N . ARG A 1 115 ? -1.896 -5.238 25.523 1.00 58.91 115 ARG A N 1
ATOM 917 C CA . ARG A 1 115 ? -2.657 -6.518 25.525 1.00 58.91 115 ARG A CA 1
ATOM 918 C C . ARG A 1 115 ? -3.944 -6.515 24.680 1.00 58.91 115 ARG A C 1
ATOM 920 O O . ARG A 1 115 ? -4.820 -7.364 24.827 1.00 58.91 115 ARG A O 1
ATOM 927 N N . ARG A 1 116 ? -4.045 -5.552 23.775 1.00 54.09 116 ARG A N 1
ATOM 928 C CA . ARG A 1 116 ? -5.033 -5.375 22.718 1.00 54.09 116 ARG A CA 1
ATOM 929 C C . ARG A 1 116 ? -4.219 -4.969 21.493 1.00 54.09 116 ARG A C 1
ATOM 931 O O . ARG A 1 116 ? -3.152 -4.377 21.661 1.00 54.09 116 ARG A O 1
ATOM 938 N N . PHE A 1 117 ? -4.699 -5.269 20.286 1.00 47.12 117 PHE A N 1
ATOM 939 C CA . PHE A 1 117 ? -4.220 -4.600 19.070 1.00 47.12 117 PHE A CA 1
ATOM 940 C C . PHE A 1 117 ? -4.639 -3.131 19.190 1.00 47.12 117 PHE A C 1
ATOM 942 O O . PHE A 1 117 ? -5.689 -2.730 18.705 1.00 47.12 117 PHE A O 1
ATOM 949 N N . GLY A 1 118 ? -3.927 -2.398 20.044 1.00 42.44 118 GLY A N 1
ATOM 950 C CA . GLY A 1 118 ? -4.311 -1.082 20.505 1.00 42.44 118 GLY A CA 1
ATOM 951 C C . GLY A 1 118 ? -4.198 -0.137 19.336 1.00 42.44 118 GLY A C 1
ATOM 952 O O . GLY A 1 118 ? -3.127 -0.023 18.748 1.00 42.44 118 GLY A O 1
ATOM 953 N N . ASP A 1 119 ? -5.315 0.498 19.009 1.00 48.50 119 ASP A N 1
ATOM 954 C CA . ASP A 1 119 ? -5.411 1.632 18.113 1.00 48.50 119 ASP A CA 1
ATOM 955 C C . ASP A 1 119 ? -4.312 2.660 18.418 1.00 48.50 119 ASP A C 1
ATOM 957 O O . ASP A 1 119 ? -4.463 3.544 19.264 1.00 48.50 119 ASP A O 1
ATOM 961 N N . LEU A 1 120 ? -3.182 2.556 17.721 1.00 50.88 120 LEU A N 1
ATOM 962 C CA . LEU A 1 120 ? -2.134 3.567 17.731 1.00 50.88 120 LEU A CA 1
ATOM 963 C C . LEU A 1 120 ? -2.671 4.729 16.891 1.00 50.88 120 LEU A C 1
ATOM 965 O O . LEU A 1 120 ? -2.396 4.871 15.702 1.00 50.88 120 LEU A O 1
ATOM 969 N N . HIS A 1 121 ? -3.543 5.529 17.509 1.00 54.66 121 HIS A N 1
ATOM 970 C CA . HIS A 1 121 ? -4.209 6.705 16.946 1.00 54.66 121 HIS A CA 1
ATOM 971 C C . HIS A 1 121 ? -3.244 7.885 16.729 1.00 54.66 121 HIS A C 1
ATOM 973 O O . HIS A 1 121 ? -3.622 9.046 16.869 1.00 54.66 121 HIS A O 1
ATOM 979 N N . LEU A 1 122 ? -1.994 7.609 16.365 1.00 68.19 122 LEU A N 1
ATOM 980 C CA . LEU A 1 122 ? -1.083 8.635 15.894 1.00 68.19 122 LEU A CA 1
ATOM 981 C C . LEU A 1 122 ? -1.475 8.990 14.459 1.00 68.19 122 LEU A C 1
ATOM 983 O O . LEU A 1 122 ? -1.539 8.140 13.566 1.00 68.19 122 LEU A O 1
ATOM 987 N N . TYR A 1 123 ? -1.770 10.271 14.237 1.00 76.38 123 TYR A N 1
ATOM 988 C CA . TYR A 1 123 ? -2.071 10.789 12.903 1.00 76.38 123 TYR A CA 1
ATOM 989 C C . TYR A 1 123 ? -0.913 10.531 11.923 1.00 76.38 123 TYR A C 1
ATOM 991 O O . TYR A 1 123 ? -1.165 10.296 10.741 1.00 76.38 123 TYR A O 1
ATOM 999 N N . SER A 1 124 ? 0.331 10.490 12.414 1.00 82.38 124 SER A N 1
ATOM 1000 C CA . SER A 1 124 ? 1.533 10.164 11.642 1.00 82.38 124 SER A CA 1
ATOM 1001 C C . SER A 1 124 ? 1.544 8.724 11.127 1.00 82.38 124 SER A C 1
ATOM 1003 O O . SER A 1 124 ? 1.806 8.514 9.946 1.00 82.38 124 SER A O 1
ATOM 1005 N N . ALA A 1 125 ? 1.170 7.736 11.946 1.00 81.62 125 ALA A N 1
ATOM 1006 C CA . ALA A 1 125 ? 1.080 6.334 11.524 1.00 81.62 125 ALA A CA 1
ATOM 1007 C C . ALA A 1 125 ? 0.022 6.129 10.425 1.00 81.62 125 ALA A C 1
ATOM 1009 O O . ALA A 1 125 ? 0.269 5.442 9.432 1.00 81.62 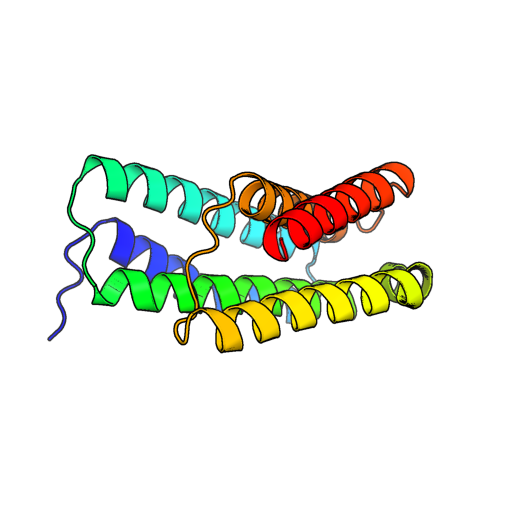125 ALA A O 1
ATOM 1010 N N . LYS A 1 126 ? -1.137 6.794 10.546 1.00 82.81 126 LYS A N 1
ATOM 1011 C CA . LYS A 1 126 ? -2.167 6.786 9.490 1.00 82.81 126 LYS A CA 1
ATOM 1012 C C . LYS A 1 126 ? -1.680 7.457 8.208 1.00 82.81 126 LYS A C 1
ATOM 1014 O O . LYS A 1 126 ? -1.884 6.915 7.125 1.00 82.81 126 LYS A O 1
ATOM 1019 N N . ALA A 1 127 ? -1.022 8.610 8.319 1.00 87.25 127 ALA A N 1
ATOM 1020 C CA . ALA A 1 127 ? -0.445 9.294 7.166 1.00 87.25 127 ALA A CA 1
ATOM 1021 C C . ALA A 1 127 ? 0.619 8.429 6.470 1.00 87.25 127 ALA A C 1
ATOM 1023 O O . ALA A 1 127 ? 0.610 8.324 5.246 1.00 87.25 127 ALA A O 1
ATOM 1024 N N . ALA A 1 128 ? 1.475 7.747 7.235 1.00 89.56 128 ALA A N 1
ATOM 1025 C CA . ALA A 1 128 ? 2.502 6.854 6.708 1.00 89.56 128 ALA A CA 1
ATOM 1026 C C . ALA A 1 128 ? 1.887 5.679 5.940 1.00 89.56 128 ALA A C 1
ATOM 1028 O O . ALA A 1 128 ? 2.318 5.383 4.826 1.00 89.56 128 ALA A O 1
ATOM 1029 N N . ALA A 1 129 ? 0.828 5.067 6.479 1.00 86.50 129 ALA A N 1
ATOM 1030 C CA . ALA A 1 129 ? 0.092 4.006 5.797 1.00 86.50 129 ALA A CA 1
ATOM 1031 C C . ALA A 1 129 ? -0.530 4.485 4.472 1.00 86.50 129 ALA A C 1
ATOM 1033 O O . ALA A 1 129 ? -0.405 3.808 3.452 1.00 86.50 129 ALA A O 1
ATOM 1034 N N . ILE A 1 130 ? -1.148 5.674 4.456 1.00 88.88 130 ILE A N 1
ATOM 1035 C CA . ILE A 1 130 ? -1.728 6.258 3.235 1.00 88.88 130 ILE A CA 1
ATOM 1036 C C . ILE A 1 130 ? -0.636 6.529 2.196 1.00 88.88 130 ILE A C 1
ATOM 1038 O O . ILE A 1 130 ? -0.781 6.127 1.043 1.00 88.88 130 ILE A O 1
ATOM 1042 N N . LEU A 1 131 ? 0.469 7.166 2.591 1.00 92.81 131 LEU A N 1
ATOM 1043 C CA . LEU A 1 131 ? 1.592 7.448 1.692 1.00 92.81 131 LEU A CA 1
ATOM 1044 C C . LEU A 1 131 ? 2.209 6.160 1.132 1.00 92.81 131 LEU A C 1
ATOM 1046 O O . LEU A 1 131 ? 2.469 6.081 -0.069 1.00 92.81 131 LEU A O 1
ATOM 1050 N N . GLY A 1 132 ? 2.383 5.135 1.970 1.00 92.31 132 GLY A N 1
ATOM 1051 C CA . GLY A 1 132 ? 2.854 3.815 1.555 1.00 92.31 132 GLY A CA 1
ATOM 1052 C C . GLY A 1 132 ? 1.912 3.141 0.554 1.00 92.31 132 GLY A C 1
ATOM 1053 O O . GLY A 1 132 ? 2.366 2.647 -0.478 1.00 92.31 132 GLY A O 1
ATOM 1054 N N . ASN A 1 133 ? 0.599 3.185 0.798 1.00 91.19 133 ASN A N 1
ATOM 1055 C CA . ASN A 1 133 ? -0.399 2.643 -0.126 1.00 91.19 133 ASN A CA 1
ATOM 1056 C C . ASN A 1 133 ? -0.427 3.398 -1.459 1.00 91.19 133 ASN A C 1
ATOM 1058 O O . ASN A 1 133 ? -0.455 2.762 -2.511 1.00 91.19 133 ASN A O 1
ATOM 1062 N N . LEU A 1 134 ? -0.360 4.732 -1.442 1.00 93.69 134 LEU A N 1
ATOM 1063 C CA . LEU A 1 134 ? -0.279 5.541 -2.663 1.00 93.69 134 LEU A CA 1
ATOM 1064 C C . LEU A 1 134 ? 0.986 5.219 -3.463 1.00 93.69 134 LEU A C 1
ATOM 1066 O O . LEU A 1 134 ? 0.917 5.050 -4.681 1.00 93.69 134 LEU A O 1
ATOM 1070 N N . PHE A 1 135 ? 2.125 5.070 -2.783 1.00 95.38 135 PHE A N 1
ATOM 1071 C CA . PHE A 1 135 ? 3.364 4.638 -3.419 1.00 95.38 135 PHE A CA 1
ATOM 1072 C C . PHE A 1 135 ? 3.209 3.245 -4.048 1.00 95.38 135 PHE A C 1
ATOM 1074 O O . PHE A 1 135 ? 3.522 3.070 -5.226 1.00 95.38 135 PHE A O 1
ATOM 1081 N N . GLY A 1 136 ? 2.650 2.276 -3.320 1.00 94.62 136 GLY A N 1
ATOM 1082 C CA . GLY A 1 136 ? 2.398 0.924 -3.826 1.00 94.62 136 GLY A CA 1
ATOM 1083 C C . GLY A 1 136 ? 1.474 0.895 -5.049 1.00 94.62 136 GLY A C 1
ATOM 1084 O O . GLY A 1 136 ? 1.791 0.247 -6.046 1.00 94.62 136 GLY A O 1
ATOM 1085 N N . ILE A 1 137 ? 0.377 1.657 -5.022 1.00 95.06 137 ILE A N 1
ATOM 1086 C CA . ILE A 1 137 ? -0.535 1.823 -6.166 1.00 95.06 137 ILE A CA 1
ATOM 1087 C C . ILE A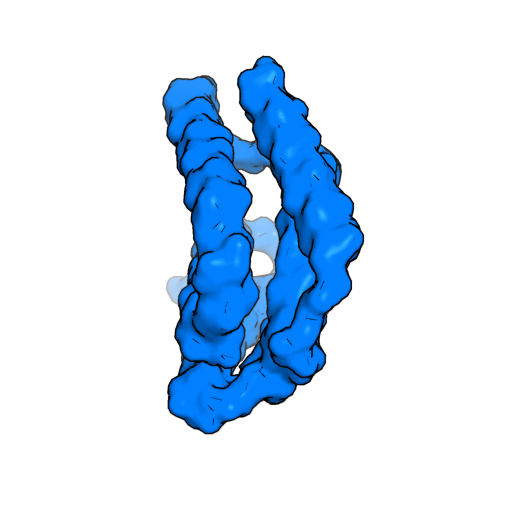 1 137 ? 0.216 2.415 -7.362 1.00 95.06 137 ILE A C 1
ATOM 1089 O O . ILE A 1 137 ? 0.107 1.896 -8.474 1.00 95.06 137 ILE A O 1
ATOM 1093 N N . SER A 1 138 ? 1.010 3.468 -7.145 1.00 95.12 138 SER A N 1
ATOM 1094 C CA . SER A 1 138 ? 1.790 4.101 -8.214 1.00 95.12 138 SER A CA 1
ATOM 1095 C C . SER A 1 138 ? 2.779 3.119 -8.853 1.00 95.12 138 SER A C 1
ATOM 1097 O O . SER A 1 138 ? 2.862 3.032 -10.077 1.00 95.12 138 SER A O 1
ATOM 1099 N N . LEU A 1 139 ? 3.443 2.293 -8.042 1.00 95.56 139 LEU A N 1
ATOM 1100 C CA . LEU A 1 139 ? 4.390 1.283 -8.501 1.00 95.56 139 LEU A CA 1
ATOM 1101 C C . LEU A 1 139 ? 3.699 0.142 -9.270 1.00 95.56 139 LEU A C 1
ATOM 1103 O O . LEU A 1 139 ? 4.242 -0.361 -10.260 1.00 95.56 139 LEU A O 1
ATOM 1107 N N . LEU A 1 140 ? 2.483 -0.254 -8.876 1.00 95.19 140 LEU A N 1
ATOM 1108 C CA . LEU A 1 140 ? 1.672 -1.194 -9.656 1.00 95.19 140 LEU A CA 1
ATOM 1109 C C . LEU A 1 140 ? 1.316 -0.613 -11.028 1.00 95.19 140 LEU A C 1
ATOM 1111 O O . LEU A 1 140 ? 1.553 -1.271 -12.043 1.00 95.19 140 LEU A O 1
ATOM 1115 N N . ILE A 1 141 ? 0.805 0.618 -11.071 1.00 95.19 141 ILE A N 1
ATOM 1116 C CA . ILE A 1 141 ? 0.313 1.250 -12.302 1.00 95.19 141 ILE A CA 1
ATOM 1117 C C . ILE A 1 141 ? 1.458 1.553 -13.270 1.00 95.19 141 ILE A C 1
ATOM 1119 O O . ILE A 1 141 ? 1.429 1.105 -14.413 1.00 95.19 141 ILE A O 1
ATOM 1123 N N . PHE A 1 142 ? 2.478 2.282 -12.824 1.00 94.06 142 PHE A N 1
ATOM 1124 C CA . PHE A 1 142 ? 3.532 2.773 -13.714 1.00 94.06 142 PHE A CA 1
ATOM 1125 C C . PHE A 1 142 ? 4.665 1.766 -13.909 1.00 94.06 142 PHE A C 1
ATOM 1127 O O . PHE A 1 142 ? 5.379 1.821 -14.904 1.00 94.06 142 PHE A O 1
ATOM 1134 N N . GLY A 1 143 ? 4.848 0.838 -12.967 1.00 90.94 143 GLY A N 1
ATOM 1135 C CA . GLY A 1 143 ? 5.941 -0.137 -12.993 1.00 90.94 143 GLY A CA 1
ATOM 1136 C C . GLY A 1 143 ? 7.335 0.437 -12.776 1.00 90.94 143 GLY A C 1
ATOM 1137 O O . GLY A 1 143 ? 8.290 -0.325 -12.656 1.00 90.94 143 GLY A O 1
ATOM 1138 N N . THR A 1 144 ? 7.439 1.752 -12.651 1.00 90.88 144 THR A N 1
ATOM 1139 C CA . THR A 1 144 ? 8.639 2.490 -12.290 1.00 90.88 144 THR A CA 1
ATOM 1140 C C . THR A 1 144 ? 8.383 3.258 -10.998 1.00 90.88 144 THR A C 1
ATOM 1142 O O . THR A 1 144 ? 7.239 3.521 -10.622 1.00 90.88 144 THR A O 1
ATOM 1145 N N . TYR A 1 145 ? 9.456 3.599 -10.293 1.00 93.25 145 TYR A N 1
ATOM 1146 C CA . TYR A 1 145 ? 9.404 4.457 -9.116 1.00 93.25 145 TYR A CA 1
ATOM 1147 C C . TYR A 1 145 ? 10.519 5.493 -9.190 1.00 93.25 145 TYR A C 1
ATOM 1149 O O . TYR A 1 145 ? 11.555 5.273 -9.814 1.00 93.25 145 TYR A O 1
ATOM 1157 N N . SER A 1 146 ? 10.297 6.627 -8.533 1.00 92.81 146 SER A N 1
ATOM 1158 C CA . SER A 1 146 ? 11.325 7.642 -8.327 1.00 92.81 146 SER A CA 1
ATOM 1159 C C . SER A 1 146 ? 12.053 7.342 -7.009 1.00 92.81 146 SER A C 1
ATOM 1161 O O . SER A 1 146 ? 11.393 7.348 -5.963 1.00 92.81 146 SER A O 1
ATOM 1163 N N . PRO A 1 147 ? 13.378 7.077 -7.009 1.00 93.12 147 PRO A N 1
ATOM 1164 C CA . PRO A 1 147 ? 14.113 6.776 -5.779 1.00 93.12 147 PRO A CA 1
ATOM 1165 C C . PRO A 1 147 ? 13.991 7.864 -4.697 1.00 93.12 147 PRO A C 1
ATOM 1167 O O . PRO A 1 147 ? 13.727 7.506 -3.551 1.00 93.12 147 PRO A O 1
ATOM 1170 N N . PRO A 1 148 ? 14.059 9.178 -5.014 1.00 94.50 148 PRO A N 1
ATOM 1171 C CA . PRO A 1 148 ? 13.807 10.225 -4.021 1.00 94.50 148 PRO A CA 1
ATOM 1172 C C . PRO A 1 148 ? 12.433 10.122 -3.350 1.00 94.50 148 PRO A C 1
ATOM 1174 O O . PRO A 1 148 ? 12.328 10.289 -2.138 1.00 94.50 148 PRO A O 1
ATOM 1177 N N . VAL A 1 149 ? 11.383 9.809 -4.117 1.00 94.06 149 VAL A N 1
ATOM 1178 C CA . VAL A 1 149 ? 10.024 9.649 -3.574 1.00 94.06 149 VAL A CA 1
ATOM 1179 C C . VAL A 1 149 ? 9.956 8.428 -2.663 1.00 94.06 149 VAL A C 1
ATOM 1181 O O . VAL A 1 149 ? 9.403 8.517 -1.570 1.00 94.06 149 VAL A O 1
ATOM 1184 N N . PHE A 1 150 ? 10.559 7.309 -3.073 1.00 94.88 150 PHE A N 1
ATOM 1185 C CA . PHE A 1 150 ? 10.629 6.105 -2.247 1.00 94.88 150 PHE A CA 1
ATOM 1186 C C . PHE A 1 150 ? 11.327 6.377 -0.910 1.00 94.88 150 PHE A C 1
ATOM 1188 O O . PHE A 1 150 ? 10.768 6.067 0.141 1.00 94.88 150 PHE A O 1
ATOM 1195 N N . TYR A 1 151 ? 12.504 7.006 -0.928 1.00 94.56 151 TYR A N 1
ATOM 1196 C CA . TYR A 1 151 ? 13.241 7.312 0.298 1.00 94.56 151 TYR A CA 1
ATOM 1197 C C . TYR A 1 151 ? 12.510 8.316 1.190 1.00 94.56 151 TYR A C 1
ATOM 1199 O O . TYR A 1 151 ? 12.531 8.154 2.406 1.00 94.56 151 TYR A O 1
ATOM 1207 N N . ALA A 1 152 ? 11.815 9.302 0.616 1.00 95.19 152 ALA A N 1
ATOM 1208 C CA . ALA A 1 152 ? 10.997 10.237 1.385 1.00 95.19 152 ALA A CA 1
ATOM 1209 C C . ALA A 1 152 ? 9.826 9.533 2.092 1.00 95.19 152 ALA A C 1
ATOM 1211 O O . ALA A 1 152 ? 9.620 9.734 3.289 1.00 95.19 152 ALA A O 1
ATOM 1212 N N . VAL A 1 153 ? 9.095 8.666 1.379 1.00 94.62 153 VAL A N 1
ATOM 1213 C CA . VAL A 1 153 ? 8.002 7.869 1.962 1.00 94.62 153 VAL A CA 1
ATOM 1214 C C . VAL A 1 153 ? 8.539 6.939 3.047 1.00 94.62 153 VAL A C 1
ATOM 1216 O O . VAL A 1 153 ? 7.970 6.870 4.134 1.00 94.62 153 VAL A O 1
ATOM 1219 N N . LEU A 1 154 ? 9.658 6.262 2.788 1.00 94.06 154 LEU A N 1
ATOM 1220 C CA . LEU A 1 154 ? 10.276 5.344 3.737 1.00 94.06 154 LEU A CA 1
ATOM 1221 C C . LEU A 1 154 ? 10.773 6.067 4.999 1.00 94.06 154 LEU A C 1
ATOM 1223 O O . LEU A 1 154 ? 10.522 5.603 6.108 1.00 94.06 154 LEU A O 1
ATOM 1227 N N . ALA A 1 155 ? 11.425 7.221 4.848 1.00 93.56 155 ALA A N 1
ATOM 1228 C CA . ALA A 1 155 ? 11.858 8.050 5.969 1.00 93.56 155 ALA A CA 1
ATOM 1229 C C . ALA A 1 155 ? 10.666 8.503 6.821 1.00 93.56 155 ALA A C 1
ATOM 1231 O O . ALA A 1 155 ? 10.711 8.397 8.044 1.00 93.56 155 ALA A O 1
ATOM 1232 N N . PHE A 1 156 ? 9.573 8.932 6.183 1.00 93.19 156 PHE A N 1
ATOM 1233 C CA . PHE A 1 156 ? 8.345 9.288 6.889 1.00 93.19 156 PHE A CA 1
ATOM 1234 C C . PHE A 1 156 ? 7.761 8.095 7.661 1.00 93.19 156 PHE A C 1
ATOM 1236 O O . PHE A 1 156 ? 7.365 8.240 8.816 1.00 93.19 156 PHE A O 1
ATOM 1243 N N . CYS A 1 157 ? 7.767 6.901 7.060 1.00 90.19 157 CYS A N 1
ATOM 1244 C CA . CYS A 1 157 ? 7.335 5.671 7.721 1.00 90.19 157 CYS A CA 1
ATOM 1245 C C . CYS A 1 157 ? 8.202 5.341 8.946 1.00 90.19 157 CYS A C 1
ATOM 1247 O O . CYS A 1 157 ? 7.661 4.979 9.990 1.00 90.19 157 CYS A O 1
ATOM 1249 N N . PHE A 1 158 ? 9.524 5.517 8.858 1.00 90.44 158 PHE A N 1
ATOM 1250 C CA . PHE A 1 158 ? 10.422 5.327 9.999 1.00 90.44 158 PHE A CA 1
ATOM 1251 C C . PHE A 1 158 ? 10.162 6.325 11.127 1.00 90.44 158 PHE A C 1
ATOM 1253 O O . PHE A 1 158 ? 10.111 5.915 12.284 1.00 90.44 158 PHE A O 1
ATOM 1260 N N . VAL A 1 159 ? 9.959 7.607 10.810 1.00 90.44 159 VAL A N 1
ATOM 1261 C CA . VAL A 1 159 ? 9.630 8.632 11.815 1.00 90.44 159 VAL A CA 1
ATOM 1262 C C . VAL A 1 159 ? 8.313 8.296 12.509 1.00 90.44 159 VAL A C 1
ATOM 1264 O O . VAL A 1 159 ? 8.267 8.243 13.735 1.00 90.44 159 VAL A O 1
ATOM 1267 N N . ALA A 1 160 ? 7.268 7.975 11.743 1.00 88.56 160 ALA A N 1
ATOM 1268 C CA . ALA A 1 160 ? 5.975 7.590 12.299 1.00 88.56 160 ALA A CA 1
ATOM 1269 C C . ALA A 1 160 ? 6.070 6.332 13.183 1.00 88.56 160 ALA A C 1
ATOM 1271 O O . ALA A 1 160 ? 5.456 6.268 14.249 1.00 88.56 160 ALA A O 1
ATOM 1272 N N . ALA A 1 161 ? 6.864 5.336 12.779 1.00 85.44 161 ALA A N 1
ATOM 1273 C CA . ALA A 1 161 ? 7.105 4.139 13.582 1.00 85.44 161 ALA A CA 1
ATOM 1274 C C . ALA A 1 161 ? 7.872 4.452 14.877 1.00 85.44 161 ALA A C 1
ATOM 1276 O O . ALA A 1 161 ? 7.529 3.918 15.929 1.00 85.44 161 ALA A O 1
ATOM 1277 N N . ALA A 1 162 ? 8.868 5.340 14.830 1.00 85.62 162 ALA A N 1
ATOM 1278 C CA . ALA A 1 162 ? 9.616 5.765 16.010 1.00 85.62 162 ALA A CA 1
ATOM 1279 C C . ALA A 1 162 ? 8.725 6.512 17.015 1.00 85.62 162 ALA A C 1
ATOM 1281 O O . ALA A 1 162 ? 8.767 6.199 18.201 1.00 85.62 162 ALA A O 1
ATOM 1282 N N . GLU A 1 163 ? 7.862 7.421 16.550 1.00 84.06 163 GLU A N 1
ATOM 1283 C CA . GLU A 1 163 ? 6.863 8.101 17.395 1.00 84.06 163 GLU A CA 1
ATOM 1284 C C . GLU A 1 163 ? 5.912 7.120 18.084 1.00 84.06 163 GLU A C 1
ATOM 1286 O O . GLU A 1 163 ? 5.444 7.369 19.187 1.00 84.06 163 GLU A O 1
ATOM 1291 N N . THR A 1 164 ? 5.638 5.993 17.434 1.00 77.25 164 THR A N 1
ATOM 1292 C CA . THR A 1 164 ? 4.753 4.949 17.953 1.00 77.25 164 THR A CA 1
ATOM 1293 C C . THR A 1 164 ? 5.410 4.123 19.071 1.00 77.25 164 TH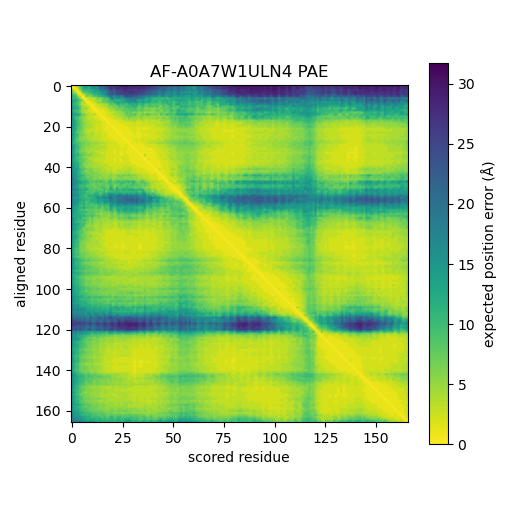R A C 1
ATOM 1295 O O . THR A 1 164 ? 4.714 3.501 19.874 1.00 77.25 164 THR A O 1
ATOM 1298 N N . LEU A 1 165 ? 6.747 4.095 19.130 1.00 72.44 165 LEU A N 1
ATOM 1299 C CA . LEU A 1 165 ? 7.522 3.325 20.112 1.00 72.44 165 LEU A CA 1
ATOM 1300 C C . LEU A 1 165 ? 7.828 4.098 21.405 1.00 72.44 165 LEU A C 1
ATOM 1302 O O . LEU A 1 165 ? 8.171 3.461 22.405 1.00 72.44 165 LEU A O 1
ATOM 1306 N N . ILE A 1 166 ? 7.714 5.428 21.386 1.00 73.31 166 ILE A N 1
ATOM 1307 C CA . ILE A 1 166 ? 7.899 6.318 22.546 1.00 73.31 166 ILE A CA 1
ATOM 1308 C C . ILE A 1 166 ? 6.612 6.305 23.389 1.00 73.31 166 ILE A C 1
ATOM 1310 O O . ILE A 1 166 ? 6.677 5.944 24.590 1.00 73.31 166 ILE A O 1
#